Protein AF-X6D434-F1 (afdb_monomer_lite)

Sequence (57 aa):
MGVLIILLGLLEMLAGFATLGVAKTVIHEILSVCAFGFGSVTLALGVIIRQLGYRAL

Radius of gyration: 13.81 Å; chains: 1; bounding box: 34×13×39 Å

Foldseek 3Di:
DLVVLLVVLVVLLVQLVVQCVVDPDPVSVVVSVVSNVVSVVSNVVSVVVVVVVVVVD

pLDDT: mean 90.89, std 8.24, range [52.62, 97.0]

Secondary structure (DSSP, 8-state):
-HHHHHHHHHHHHHHHHHHHTT--SHHHHHHHHHHHHHHHHHHHHHHHHHHHHHH--

Structure (mmCIF, N/CA/C/O backbone):
data_AF-X6D434-F1
#
_entry.id   AF-X6D434-F1
#
loop_
_atom_site.group_PDB
_atom_site.id
_atom_site.type_symbol
_atom_site.label_atom_id
_atom_site.label_alt_id
_atom_site.label_comp_id
_atom_site.label_asym_id
_atom_site.label_entity_id
_atom_site.label_seq_id
_atom_site.pdbx_PDB_ins_code
_atom_site.Cartn_x
_atom_site.Cartn_y
_atom_site.Cartn_z
_atom_site.occupancy
_atom_site.B_iso_or_equiv
_atom_site.auth_seq_id
_atom_site.auth_comp_id
_atom_site.auth_asym_id
_atom_site.auth_atom_id
_atom_site.pdbx_PDB_model_num
ATOM 1 N N . MET A 1 1 ? -13.090 10.367 8.614 1.00 79.88 1 MET A N 1
ATOM 2 C CA . MET A 1 1 ? -11.614 10.305 8.507 1.00 79.88 1 MET A CA 1
ATOM 3 C C . MET A 1 1 ? -11.103 8.924 8.100 1.00 79.88 1 MET A C 1
ATOM 5 O O . MET A 1 1 ? -10.558 8.834 7.013 1.00 79.88 1 MET A O 1
ATOM 9 N N . GLY A 1 2 ? -11.331 7.840 8.860 1.00 85.69 2 GLY A N 1
ATOM 10 C CA . GLY A 1 2 ? -10.784 6.506 8.520 1.00 85.69 2 GLY A CA 1
ATOM 11 C C . GLY A 1 2 ? -11.116 5.982 7.110 1.00 85.69 2 GLY A C 1
ATOM 12 O O . GLY A 1 2 ? -10.259 5.408 6.454 1.00 85.69 2 GLY A O 1
ATOM 13 N N . VAL A 1 3 ? -12.319 6.260 6.589 1.00 89.44 3 VAL A N 1
ATOM 14 C CA . VAL A 1 3 ? -12.711 5.884 5.212 1.00 89.44 3 VAL A CA 1
ATOM 15 C C . VAL A 1 3 ? -11.854 6.578 4.145 1.00 89.44 3 VAL A C 1
ATOM 17 O O . VAL A 1 3 ? -11.484 5.944 3.166 1.00 89.44 3 VAL A O 1
ATOM 20 N N . LEU A 1 4 ? -11.491 7.850 4.340 1.00 92.88 4 LEU A N 1
ATOM 21 C CA . LEU A 1 4 ? -10.640 8.580 3.392 1.00 92.88 4 LEU A CA 1
ATOM 22 C C . LEU A 1 4 ? -9.219 8.002 3.359 1.00 92.88 4 LEU A C 1
ATOM 24 O O . LEU A 1 4 ? -8.632 7.895 2.292 1.00 92.88 4 LEU A O 1
ATOM 28 N N . ILE A 1 5 ? -8.700 7.571 4.513 1.00 93.50 5 ILE A N 1
ATOM 29 C CA . ILE A 1 5 ? -7.383 6.925 4.623 1.00 93.50 5 ILE A CA 1
ATOM 30 C C . ILE A 1 5 ? -7.395 5.556 3.928 1.00 93.50 5 ILE A C 1
ATOM 32 O O . ILE A 1 5 ? -6.464 5.225 3.204 1.00 93.50 5 ILE A O 1
ATOM 36 N N . ILE A 1 6 ? -8.475 4.785 4.086 1.00 94.12 6 ILE A N 1
ATOM 37 C CA . ILE A 1 6 ? -8.668 3.514 3.368 1.00 94.12 6 ILE A CA 1
ATOM 38 C C . ILE A 1 6 ? -8.648 3.742 1.850 1.00 94.12 6 ILE A C 1
ATOM 40 O O . ILE A 1 6 ? -7.952 3.028 1.134 1.00 94.12 6 ILE A O 1
ATOM 44 N N . LEU A 1 7 ? -9.383 4.746 1.357 1.00 95.00 7 LEU A N 1
ATOM 45 C CA . LEU A 1 7 ? -9.405 5.083 -0.071 1.00 95.00 7 LEU A CA 1
ATOM 46 C C . LEU A 1 7 ? -8.030 5.533 -0.578 1.00 95.00 7 LEU A C 1
ATOM 48 O O . LEU A 1 7 ? -7.629 5.121 -1.664 1.00 95.00 7 LEU A O 1
ATOM 52 N N . LEU A 1 8 ? -7.300 6.326 0.212 1.00 95.50 8 LEU A N 1
ATOM 53 C CA . LEU A 1 8 ? -5.932 6.732 -0.106 1.00 95.50 8 LEU A CA 1
ATOM 54 C C . LEU A 1 8 ? -5.000 5.519 -0.228 1.00 95.50 8 LEU A C 1
ATOM 56 O O . LEU A 1 8 ? -4.304 5.401 -1.230 1.00 95.50 8 LEU A O 1
ATOM 60 N N . GLY A 1 9 ? -5.043 4.590 0.733 1.00 95.38 9 GLY A N 1
ATOM 61 C CA . GLY A 1 9 ? -4.224 3.376 0.689 1.00 95.38 9 GLY A CA 1
ATOM 62 C C . GLY A 1 9 ? -4.517 2.506 -0.538 1.00 95.38 9 GLY A C 1
ATOM 63 O O . GLY A 1 9 ? -3.593 2.026 -1.190 1.00 95.38 9 GLY A O 1
ATOM 64 N N . LEU A 1 10 ? -5.791 2.367 -0.924 1.00 96.38 10 LEU A N 1
ATOM 65 C CA . LEU A 1 10 ? -6.169 1.663 -2.158 1.00 96.38 10 LEU A CA 1
ATOM 66 C C . LEU A 1 10 ? -5.641 2.364 -3.419 1.00 96.38 10 LEU A C 1
ATOM 68 O O . LEU A 1 10 ? -5.170 1.695 -4.338 1.00 96.38 10 LEU A O 1
ATOM 72 N N . LEU A 1 11 ? -5.699 3.697 -3.467 1.00 96.19 11 LEU A N 1
ATOM 73 C CA . LEU A 1 11 ? -5.156 4.493 -4.572 1.00 96.19 11 LEU A CA 1
ATOM 74 C C . LEU A 1 11 ? -3.631 4.374 -4.675 1.00 96.19 11 LEU A C 1
ATOM 76 O O . LEU A 1 11 ? -3.122 4.215 -5.782 1.00 96.19 11 LEU A O 1
ATOM 80 N N . GLU A 1 12 ? -2.907 4.392 -3.554 1.00 95.81 12 GLU A N 1
ATOM 81 C CA . GLU A 1 12 ? -1.454 4.167 -3.520 1.00 95.81 12 GLU A CA 1
ATOM 82 C C . GLU A 1 12 ? -1.086 2.766 -4.019 1.00 95.81 12 GLU A C 1
ATOM 84 O O . GLU A 1 12 ? -0.179 2.622 -4.840 1.00 95.81 12 GLU A O 1
ATOM 89 N N . MET A 1 13 ? -1.829 1.736 -3.598 1.00 96.25 13 MET A N 1
ATOM 90 C CA . MET A 1 13 ? -1.636 0.369 -4.094 1.00 96.25 13 MET A CA 1
ATOM 91 C C . MET A 1 13 ? -1.886 0.273 -5.603 1.00 96.25 13 MET A C 1
ATOM 93 O O . MET A 1 13 ? -1.084 -0.319 -6.325 1.00 96.25 13 MET A O 1
ATOM 97 N N . LEU A 1 14 ? -2.962 0.885 -6.105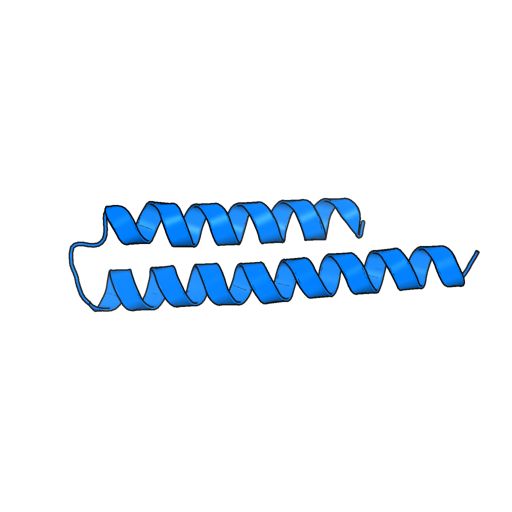 1.00 95.69 14 LEU A N 1
ATOM 98 C CA . LEU A 1 14 ? -3.255 0.920 -7.540 1.00 95.69 14 LEU A CA 1
ATOM 99 C C . LEU A 1 14 ? -2.183 1.682 -8.325 1.00 95.69 14 LEU A C 1
ATOM 101 O O . LEU A 1 14 ? -1.777 1.222 -9.390 1.00 95.69 14 LEU A O 1
ATOM 105 N N . ALA A 1 15 ? -1.692 2.805 -7.801 1.00 93.06 15 ALA A N 1
ATOM 106 C CA . ALA A 1 15 ? -0.618 3.572 -8.420 1.00 93.06 15 ALA A CA 1
ATOM 107 C C . ALA A 1 15 ? 0.691 2.770 -8.458 1.00 93.06 15 ALA A C 1
ATOM 109 O O . ALA A 1 15 ? 1.324 2.691 -9.512 1.00 93.06 15 ALA A O 1
ATOM 110 N N . GLY A 1 16 ? 1.072 2.118 -7.355 1.00 92.75 16 GLY A N 1
ATOM 111 C CA . GLY A 1 16 ? 2.241 1.237 -7.296 1.00 92.75 16 GLY A CA 1
ATOM 112 C C . GLY A 1 16 ? 2.144 0.074 -8.286 1.00 92.75 16 GLY A C 1
ATOM 113 O O . GLY A 1 16 ? 3.095 -0.207 -9.011 1.00 92.75 16 GLY A O 1
ATOM 114 N N . PHE A 1 17 ? 0.966 -0.543 -8.406 1.00 93.19 17 PHE A N 1
ATOM 115 C CA . PHE A 1 17 ? 0.731 -1.624 -9.363 1.00 93.19 17 PHE A CA 1
ATOM 116 C C . PHE A 1 17 ? 0.760 -1.147 -10.824 1.00 93.19 17 PHE A C 1
ATOM 118 O O . PHE A 1 17 ? 1.417 -1.756 -11.667 1.00 93.19 17 PHE A O 1
ATOM 125 N N . ALA A 1 18 ? 0.089 -0.035 -11.135 1.00 92.50 18 ALA A N 1
ATOM 126 C CA . ALA A 1 18 ? 0.053 0.528 -12.484 1.00 92.50 18 ALA A CA 1
ATOM 127 C C . ALA A 1 18 ? 1.441 0.980 -12.957 1.00 92.50 18 ALA A C 1
ATOM 129 O O . ALA A 1 18 ? 1.802 0.784 -14.116 1.00 92.50 18 ALA A O 1
ATOM 130 N N . THR A 1 19 ? 2.235 1.561 -12.056 1.00 91.38 19 THR A N 1
ATOM 131 C CA . THR A 1 19 ? 3.595 2.017 -12.369 1.00 91.38 19 THR A CA 1
ATOM 132 C C . THR A 1 19 ? 4.568 0.856 -12.584 1.00 91.38 19 THR A C 1
ATOM 134 O O . THR A 1 19 ? 5.479 0.995 -13.399 1.00 91.38 19 THR A O 1
ATOM 137 N N . LEU A 1 20 ? 4.325 -0.311 -11.970 1.00 89.75 20 LEU A N 1
ATOM 138 C CA . LEU A 1 20 ? 5.129 -1.519 -12.179 1.00 89.75 20 LEU A CA 1
ATOM 139 C C . LEU A 1 20 ? 5.091 -1.978 -13.648 1.00 89.75 20 LEU A C 1
ATOM 141 O O . LEU A 1 20 ? 6.123 -2.296 -14.227 1.00 89.75 20 LEU A O 1
ATOM 145 N N . GLY A 1 21 ? 3.914 -1.940 -14.284 1.00 84.94 21 GLY A N 1
ATOM 146 C CA . GLY A 1 21 ? 3.738 -2.339 -15.688 1.00 84.94 21 GLY A CA 1
ATOM 147 C C . GLY A 1 21 ? 4.361 -1.381 -16.714 1.00 84.94 21 GLY A C 1
ATOM 148 O O . GLY A 1 21 ? 4.461 -1.723 -17.890 1.00 84.94 21 GLY A O 1
ATOM 149 N N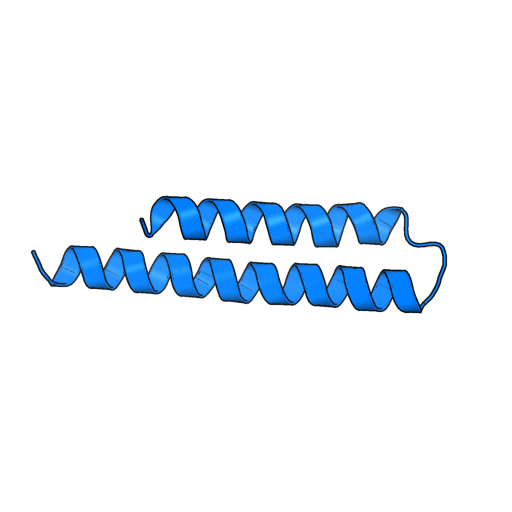 . VAL A 1 22 ? 4.778 -0.186 -16.284 1.00 89.25 22 VAL A N 1
ATOM 150 C CA . VAL A 1 22 ? 5.374 0.860 -17.139 1.00 89.25 22 VAL A CA 1
ATOM 151 C C . VAL A 1 22 ? 6.847 1.108 -16.774 1.00 89.25 22 VAL A C 1
ATOM 153 O O . VAL A 1 22 ? 7.523 1.930 -17.400 1.00 89.25 22 VAL A O 1
ATOM 156 N N . ALA A 1 23 ? 7.377 0.397 -15.775 1.00 87.00 23 ALA A N 1
ATOM 157 C CA . ALA A 1 23 ? 8.733 0.586 -15.288 1.00 87.00 23 ALA A CA 1
ATOM 158 C C . ALA A 1 23 ? 9.770 0.237 -16.371 1.00 87.00 23 ALA A C 1
ATOM 160 O O . ALA A 1 23 ? 9.780 -0.850 -16.940 1.00 87.00 23 ALA A O 1
ATOM 161 N N . LYS A 1 24 ? 10.666 1.190 -16.658 1.00 90.12 24 LYS A N 1
ATOM 162 C CA . LYS A 1 24 ? 11.762 1.036 -17.638 1.00 90.12 24 LYS A CA 1
ATOM 163 C C . LYS A 1 24 ? 13.129 0.831 -16.989 1.00 90.12 24 LYS A C 1
ATOM 165 O O . LYS A 1 24 ? 14.102 0.544 -17.678 1.00 90.12 24 LYS A O 1
ATOM 170 N N . THR A 1 25 ? 13.223 1.050 -15.679 1.00 93.12 25 THR A N 1
ATOM 171 C CA . THR A 1 25 ? 14.467 0.962 -14.912 1.00 93.12 25 THR A CA 1
ATOM 172 C C . THR A 1 25 ? 14.222 0.231 -13.600 1.00 93.12 25 THR A C 1
ATOM 174 O O .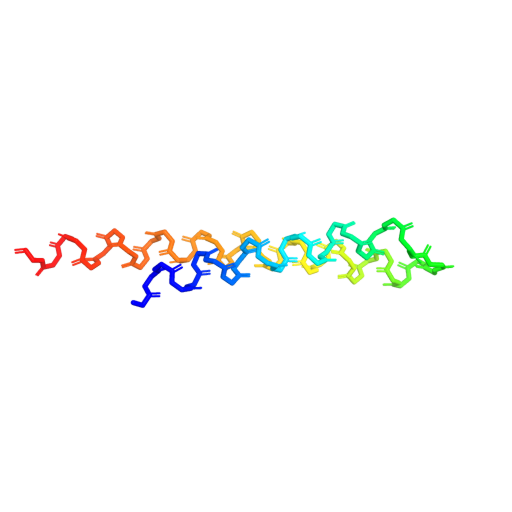 THR A 1 25 ? 13.134 0.317 -13.035 1.00 93.12 25 THR A O 1
ATOM 177 N N . VAL A 1 26 ? 15.266 -0.415 -13.074 1.00 93.69 26 VAL A N 1
ATOM 178 C CA . VAL A 1 26 ? 15.222 -1.127 -11.783 1.00 93.69 26 VAL A CA 1
ATOM 179 C C . VAL A 1 26 ? 14.784 -0.199 -10.643 1.00 93.69 26 VAL A C 1
ATOM 181 O O . VAL A 1 26 ? 14.028 -0.588 -9.763 1.00 93.69 26 VAL A O 1
ATOM 184 N N . ILE A 1 27 ? 15.205 1.069 -10.681 1.00 93.31 27 ILE A N 1
ATOM 185 C CA . ILE A 1 27 ? 14.795 2.072 -9.689 1.00 93.31 27 ILE A CA 1
ATOM 186 C C . ILE A 1 27 ? 13.281 2.315 -9.745 1.00 93.31 27 ILE A C 1
ATOM 188 O O . ILE A 1 27 ? 12.652 2.414 -8.696 1.00 93.31 27 ILE A O 1
ATOM 192 N N . HIS A 1 28 ? 12.684 2.384 -10.941 1.00 92.94 28 HIS A N 1
ATOM 193 C CA . HIS A 1 28 ? 11.232 2.527 -11.068 1.00 92.94 28 HIS A CA 1
ATOM 194 C C . HIS A 1 28 ? 10.491 1.315 -10.505 1.00 92.94 28 HIS A C 1
ATOM 196 O O . HIS A 1 28 ? 9.514 1.507 -9.793 1.00 92.94 28 HIS A O 1
ATOM 202 N N . GLU A 1 29 ? 10.969 0.094 -10.759 1.00 93.19 29 GLU A N 1
ATOM 203 C CA . GLU A 1 29 ? 10.392 -1.117 -10.160 1.00 93.19 29 GLU A CA 1
ATOM 204 C C . GLU A 1 29 ? 10.436 -1.072 -8.631 1.00 93.19 29 GLU A C 1
ATOM 206 O O . GLU A 1 29 ? 9.416 -1.297 -7.980 1.00 93.19 29 GLU A O 1
ATOM 211 N N . ILE A 1 30 ? 11.587 -0.720 -8.050 1.00 95.00 30 ILE A N 1
ATOM 212 C CA . ILE A 1 30 ? 11.732 -0.602 -6.593 1.00 95.00 30 ILE A CA 1
ATOM 213 C C . ILE A 1 30 ? 10.758 0.447 -6.049 1.00 95.00 30 ILE A C 1
ATOM 215 O O . ILE A 1 30 ? 10.043 0.173 -5.087 1.00 95.00 30 ILE A O 1
ATOM 219 N N . LEU A 1 31 ? 10.678 1.623 -6.678 1.00 94.12 31 LEU A N 1
ATOM 220 C CA . LEU A 1 31 ? 9.764 2.685 -6.254 1.00 94.12 31 LEU A CA 1
ATOM 221 C C . LEU A 1 31 ? 8.289 2.277 -6.383 1.00 94.12 31 LEU A C 1
ATOM 223 O O . LEU A 1 31 ? 7.507 2.587 -5.485 1.00 94.12 31 LEU A O 1
ATOM 227 N N . SER A 1 32 ? 7.909 1.542 -7.431 1.00 94.69 32 SER A N 1
ATOM 228 C CA . SER A 1 32 ? 6.560 0.981 -7.590 1.00 94.69 32 SER A CA 1
ATOM 229 C C . SER A 1 32 ? 6.208 -0.008 -6.485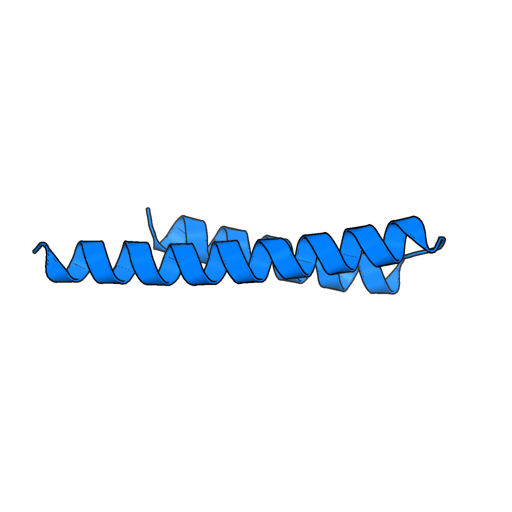 1.00 94.69 32 SER A C 1
ATOM 231 O O . SER A 1 32 ? 5.126 0.078 -5.900 1.00 94.69 32 SER A O 1
ATOM 233 N N . VAL A 1 33 ? 7.124 -0.926 -6.159 1.00 94.94 33 VAL A N 1
ATOM 234 C CA . VAL A 1 33 ? 6.923 -1.899 -5.075 1.00 94.94 33 VAL A CA 1
ATOM 235 C C . VAL A 1 33 ? 6.856 -1.192 -3.722 1.00 94.94 33 VAL A C 1
ATOM 237 O O . VAL A 1 33 ? 5.991 -1.512 -2.908 1.00 94.94 33 VAL A O 1
ATOM 240 N N . CYS A 1 34 ? 7.707 -0.190 -3.489 1.00 95.44 34 CYS A N 1
ATOM 241 C CA . CYS A 1 34 ? 7.638 0.639 -2.289 1.00 95.44 34 CYS A CA 1
ATOM 242 C C . CYS A 1 34 ? 6.296 1.372 -2.189 1.00 95.44 34 CYS A C 1
ATOM 244 O O . CYS A 1 34 ? 5.681 1.327 -1.129 1.00 95.44 34 CYS A O 1
ATOM 246 N N . ALA A 1 35 ? 5.809 1.992 -3.268 1.00 94.56 35 ALA A N 1
ATOM 247 C CA . ALA A 1 35 ? 4.510 2.669 -3.290 1.00 94.56 35 ALA A CA 1
ATOM 248 C C . ALA A 1 35 ? 3.354 1.707 -2.970 1.00 94.56 35 ALA A C 1
ATOM 250 O O . ALA A 1 35 ? 2.478 2.033 -2.169 1.00 94.56 35 ALA A O 1
ATOM 251 N N . PHE A 1 36 ? 3.394 0.489 -3.517 1.00 95.25 36 PHE A N 1
ATOM 252 C CA . PHE A 1 36 ? 2.433 -0.557 -3.167 1.00 95.25 36 PHE A CA 1
ATOM 253 C C . PHE A 1 36 ? 2.517 -0.940 -1.680 1.00 95.25 36 PHE A C 1
ATOM 255 O O . PHE A 1 36 ? 1.493 -1.042 -0.998 1.00 95.25 36 PHE A O 1
ATOM 262 N N . GLY A 1 37 ? 3.736 -1.103 -1.159 1.00 96.00 37 GLY A N 1
ATOM 263 C CA . GLY A 1 37 ? 3.993 -1.374 0.254 1.00 96.00 37 GLY A CA 1
ATOM 264 C C . GLY A 1 37 ? 3.456 -0.272 1.170 1.00 96.00 37 GLY A C 1
ATOM 265 O O . GLY A 1 37 ? 2.734 -0.575 2.120 1.00 96.00 37 GLY A O 1
ATOM 266 N N . PHE A 1 38 ? 3.719 0.999 0.859 1.00 95.81 38 PHE A N 1
ATOM 267 C CA . PHE A 1 38 ? 3.176 2.137 1.605 1.00 95.81 38 PHE A CA 1
ATOM 268 C C . PHE A 1 38 ? 1.646 2.153 1.579 1.00 95.81 38 PHE A C 1
ATOM 270 O O . PHE A 1 38 ? 1.036 2.237 2.643 1.00 95.81 38 PHE A O 1
ATOM 277 N N . GLY A 1 39 ? 1.027 1.928 0.416 1.00 95.75 39 GLY A N 1
ATOM 278 C CA . GLY A 1 39 ? -0.429 1.835 0.304 1.00 95.75 39 GLY A CA 1
ATOM 279 C C . GLY A 1 39 ? -1.041 0.737 1.179 1.00 95.75 39 GLY A C 1
ATOM 280 O O . GLY A 1 39 ? -2.080 0.954 1.807 1.00 95.75 39 GLY A O 1
ATOM 281 N N . SER A 1 40 ? -0.369 -0.413 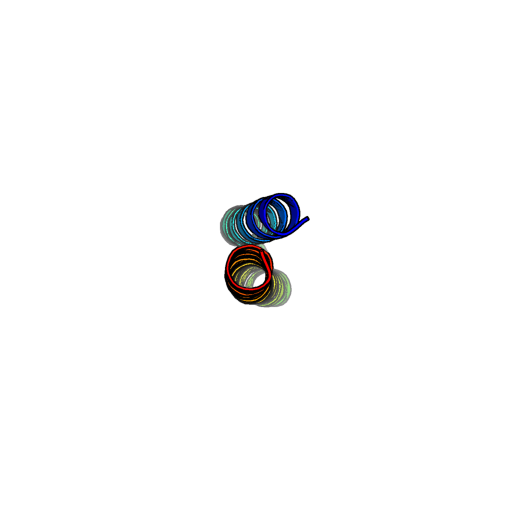1.309 1.00 96.12 40 SER A N 1
ATOM 282 C CA . SER A 1 40 ? -0.815 -1.497 2.197 1.00 96.12 40 SER A CA 1
ATOM 283 C C . SER A 1 40 ? -0.804 -1.093 3.681 1.00 96.12 40 SER A C 1
ATOM 285 O O . SER A 1 40 ? -1.734 -1.419 4.427 1.00 96.12 40 SER A O 1
ATOM 287 N N . VAL A 1 41 ? 0.197 -0.312 4.104 1.00 97.00 41 VAL A N 1
ATOM 288 C CA . VAL A 1 41 ? 0.306 0.215 5.473 1.00 97.00 41 VAL A CA 1
ATOM 289 C C . VAL A 1 41 ? -0.740 1.302 5.712 1.00 97.00 41 VAL A C 1
ATOM 291 O O . VAL A 1 41 ? -1.435 1.267 6.732 1.00 97.00 41 VAL A O 1
ATOM 294 N N . THR A 1 42 ? -0.913 2.226 4.763 1.00 96.12 42 THR A N 1
ATOM 295 C CA . THR A 1 42 ? -1.948 3.270 4.805 1.00 96.12 42 THR A CA 1
ATOM 296 C C . THR A 1 42 ? -3.343 2.650 4.923 1.00 96.12 42 THR A C 1
ATOM 298 O O . THR A 1 42 ? -4.146 3.071 5.761 1.00 96.12 42 THR A O 1
ATOM 301 N N . LEU A 1 43 ? -3.623 1.595 4.151 1.00 96.00 43 LEU A N 1
ATOM 302 C CA . LEU A 1 43 ? -4.882 0.854 4.208 1.00 96.00 43 LEU A CA 1
ATOM 303 C C . LEU A 1 43 ? -5.121 0.250 5.599 1.00 96.00 43 LEU A C 1
ATOM 305 O O . LEU A 1 43 ? -6.189 0.455 6.185 1.00 96.00 43 LEU A O 1
ATOM 309 N N . ALA A 1 44 ? -4.126 -0.457 6.144 1.00 95.75 44 ALA A N 1
ATOM 310 C CA . ALA A 1 44 ? -4.208 -1.057 7.474 1.00 95.75 44 ALA A CA 1
ATOM 311 C C . ALA A 1 44 ? -4.461 0.003 8.558 1.00 95.75 44 ALA A C 1
ATOM 313 O O . ALA A 1 44 ? -5.351 -0.160 9.397 1.00 95.75 44 ALA A O 1
ATOM 314 N N . LEU A 1 45 ? -3.746 1.130 8.494 1.00 94.69 45 LEU A N 1
ATOM 315 C CA . LEU A 1 45 ? -3.923 2.249 9.417 1.00 94.69 45 LEU A CA 1
ATOM 316 C C . LEU A 1 45 ? -5.339 2.838 9.328 1.00 94.69 45 LEU A C 1
ATOM 318 O O . LEU A 1 45 ? -5.972 3.097 10.354 1.00 94.69 45 LEU A O 1
ATOM 322 N N . GLY A 1 46 ? -5.872 2.997 8.115 1.00 93.75 46 GLY A N 1
ATOM 323 C CA . GLY A 1 46 ? -7.237 3.469 7.895 1.00 93.75 46 GLY A CA 1
ATOM 324 C C . GLY A 1 46 ? -8.296 2.553 8.518 1.00 93.75 46 GLY A C 1
ATOM 325 O O . GLY A 1 46 ? -9.255 3.044 9.125 1.00 93.75 46 GLY A O 1
ATOM 326 N N . VAL A 1 47 ? -8.105 1.230 8.433 1.00 94.31 47 VAL A N 1
ATOM 327 C CA . VAL A 1 47 ? -8.979 0.235 9.081 1.00 94.31 47 VAL A CA 1
ATOM 328 C C . VAL A 1 47 ? -8.891 0.332 10.605 1.00 94.31 47 VAL A C 1
ATOM 330 O O . VAL A 1 47 ? -9.933 0.381 11.265 1.00 94.31 47 VAL A O 1
ATOM 333 N N . ILE A 1 48 ? -7.682 0.423 11.164 1.00 93.62 48 ILE A N 1
ATOM 334 C CA . ILE A 1 48 ? -7.463 0.539 12.615 1.00 93.62 48 ILE A CA 1
ATOM 335 C C . ILE A 1 48 ? -8.124 1.807 13.166 1.00 93.62 48 ILE A C 1
ATOM 337 O O . ILE A 1 48 ? -8.905 1.732 14.114 1.00 93.62 48 ILE A O 1
ATOM 341 N N . ILE A 1 49 ? -7.885 2.964 12.541 1.00 91.19 49 ILE A N 1
ATOM 342 C CA . ILE A 1 49 ? -8.484 4.245 12.953 1.00 91.19 49 ILE A CA 1
ATOM 343 C C . ILE A 1 49 ? -10.010 4.171 12.890 1.00 91.19 49 ILE A C 1
ATOM 345 O O . ILE A 1 49 ? -10.698 4.660 13.788 1.00 91.19 49 ILE A O 1
ATOM 349 N N . ARG A 1 50 ? -10.559 3.547 11.841 1.00 90.00 50 ARG A N 1
ATOM 350 C CA . ARG A 1 50 ? -12.007 3.367 11.710 1.00 90.00 50 ARG A CA 1
ATOM 351 C C . ARG A 1 50 ? -12.568 2.504 12.844 1.00 90.00 50 ARG A C 1
ATOM 353 O O . ARG A 1 50 ? -13.589 2.873 13.415 1.00 90.00 50 ARG A O 1
ATOM 360 N N . GLN A 1 51 ? -11.915 1.396 13.192 1.00 88.69 51 GLN A N 1
ATOM 361 C CA . GLN A 1 51 ? -12.351 0.535 14.297 1.00 88.69 51 GLN A CA 1
ATOM 362 C C . GLN A 1 51 ? -12.232 1.215 15.666 1.00 88.69 51 GLN A C 1
ATOM 364 O O . GLN A 1 51 ? -13.136 1.068 16.486 1.00 88.69 51 GLN A O 1
ATOM 369 N N . LEU A 1 52 ? -11.164 1.979 15.907 1.00 87.69 52 LEU A N 1
ATOM 370 C CA . LEU A 1 52 ? -11.007 2.760 17.137 1.00 87.69 52 LEU A CA 1
ATOM 371 C C . LEU A 1 52 ? -12.119 3.803 17.283 1.00 87.69 52 LEU A C 1
ATOM 373 O O . LEU A 1 52 ? -12.712 3.912 18.351 1.00 87.69 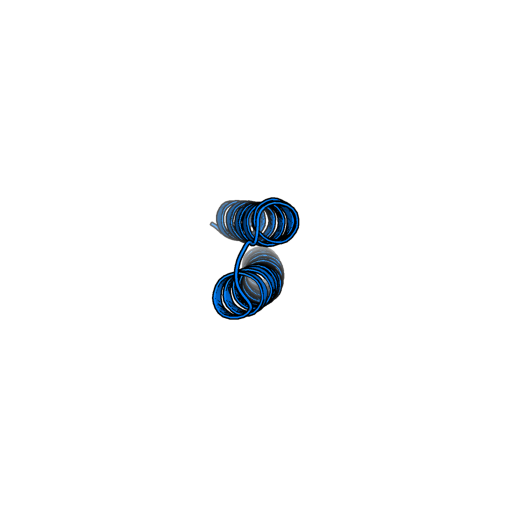52 LEU A O 1
ATOM 377 N N . GLY A 1 53 ? -12.457 4.505 16.197 1.00 80.50 53 GLY A N 1
ATOM 378 C CA . GLY A 1 53 ? -13.562 5.465 16.190 1.00 80.50 53 GLY A CA 1
ATOM 379 C C . GLY A 1 53 ? -14.926 4.835 16.495 1.00 80.50 53 GLY A C 1
ATOM 380 O O . GLY A 1 53 ? -15.728 5.456 17.178 1.00 80.50 53 GLY A O 1
ATOM 381 N N . TYR A 1 54 ? -15.182 3.601 16.042 1.00 74.88 54 TYR A N 1
ATOM 382 C CA . TYR A 1 54 ? -16.424 2.885 16.371 1.00 74.88 54 TYR A CA 1
ATOM 383 C C . TYR A 1 54 ? -16.471 2.344 17.803 1.00 74.88 54 TYR A C 1
ATOM 385 O O . TYR A 1 54 ? -17.560 2.174 18.328 1.00 74.88 54 TYR A O 1
ATOM 393 N N . ARG A 1 55 ? -15.324 2.035 18.422 1.00 73.50 55 ARG A N 1
ATOM 394 C CA . ARG A 1 55 ? -15.262 1.533 19.808 1.00 73.50 55 ARG A CA 1
ATOM 395 C C . ARG A 1 55 ? -15.337 2.638 20.865 1.00 73.50 55 ARG A C 1
ATOM 397 O O . ARG A 1 55 ? -15.527 2.326 22.033 1.00 73.50 55 ARG A O 1
ATOM 404 N N . ALA A 1 56 ? -15.113 3.891 20.475 1.00 61.06 56 ALA A N 1
ATOM 405 C CA . ALA A 1 56 ? -15.144 5.049 21.367 1.00 61.06 56 ALA A CA 1
ATOM 406 C C . ALA A 1 56 ? -16.534 5.716 21.476 1.00 61.06 56 ALA A C 1
ATOM 408 O O . ALA A 1 56 ? -16.676 6.673 22.234 1.00 61.06 56 ALA A O 1
ATOM 409 N N . LEU A 1 57 ? -17.522 5.231 20.714 1.00 52.62 57 LEU A N 1
ATOM 410 C CA . LEU A 1 57 ? -18.935 5.635 20.721 1.00 52.62 57 LEU A CA 1
ATOM 411 C C . LEU A 1 57 ? -19.783 4.542 21.376 1.00 52.62 57 LEU A C 1
ATOM 413 O O . LEU A 1 57 ? -20.776 4.912 22.036 1.00 52.62 57 LEU A O 1
#